Protein AF-A0A8H7NQY7-F1 (afdb_monomer_lite)

Foldseek 3Di:
DDDDPDPDPPPPPPPPPPPDAAPDAVVVDDDPDFAAPPPDDADDDQLVHDGPQKDWPDPDDWDQHNVFGTHADDDDAPDKTWIWGSHKYFWDKDKDWHQAAADAVKKFKWWWADNLGFIWMWIDGNPDQFWIKIATDDSSDPVDDPRIDIDTDHRSNVGIDMDIDTDGITIRTGSIIHD

InterPro domains:
  IPR000757 Beta-glucanase-like, N-terminal domain [PF00722] (65-144)
  IPR013320 Concanavalin A-like lectin/glucanase domain superfamily [SSF49899] (21-153)

pLDDT: mean 81.97, std 18.08, range [27.02, 96.81]

Organism: Bionectria ochroleuca (NCBI:txid29856)

Secondary structure (DSSP, 8-state):
----------------------S--TTTS--PPP-B-TT------TTSS--TTEEESSS---EEETTTEEE----STT---BEEESSBB-SSEEEEEE-PPPSTT-EEEEEEE-TT--EEEEEEETT-SSEEEEEEESTT--S---S-EEEE-S-TTTS-EEEEEE-SSBEEEEEEEE-

Structure (mmCIF, N/CA/C/O backbone):
data_AF-A0A8H7NQY7-F1
#
_entry.id   AF-A0A8H7NQY7-F1
#
loop_
_atom_site.group_PDB
_atom_site.id
_atom_site.type_symbol
_atom_site.label_atom_id
_atom_site.label_alt_id
_atom_site.label_comp_id
_atom_site.label_asym_id
_atom_site.label_entity_id
_atom_site.label_seq_id
_atom_site.pdbx_PDB_ins_code
_atom_site.Cartn_x
_atom_site.Cartn_y
_atom_site.Cartn_z
_atom_site.occupancy
_atom_site.B_iso_or_equiv
_atom_site.auth_seq_id
_atom_site.auth_comp_id
_atom_site.auth_asym_id
_atom_site.auth_atom_id
_atom_site.pdbx_PDB_model_num
ATOM 1 N N . MET A 1 1 ? 52.432 -6.390 -0.176 1.00 39.94 1 MET A N 1
ATOM 2 C CA . MET A 1 1 ? 51.459 -5.287 -0.035 1.00 39.94 1 MET A CA 1
ATOM 3 C C . MET A 1 1 ? 50.323 -5.533 -1.021 1.00 39.94 1 MET A C 1
ATOM 5 O O . MET A 1 1 ? 50.489 -5.241 -2.192 1.00 39.94 1 MET A O 1
ATOM 9 N N . LEU A 1 2 ? 49.219 -6.144 -0.591 1.00 43.97 2 LEU A N 1
ATOM 10 C CA . LEU A 1 2 ? 47.961 -6.145 -1.347 1.00 43.97 2 LEU A CA 1
ATOM 11 C C . LEU A 1 2 ? 46.855 -5.813 -0.344 1.00 43.97 2 LEU A C 1
ATOM 13 O O . LEU A 1 2 ? 46.481 -6.653 0.474 1.00 43.97 2 LEU A O 1
ATOM 17 N N . SER A 1 3 ? 46.425 -4.552 -0.338 1.00 44.56 3 SER A N 1
ATOM 18 C CA . SER A 1 3 ? 45.346 -4.075 0.521 1.00 44.56 3 SER A CA 1
ATOM 19 C C . SER A 1 3 ? 44.028 -4.668 0.037 1.00 44.56 3 SER A C 1
ATOM 21 O O . SER A 1 3 ? 43.594 -4.405 -1.084 1.00 44.56 3 SER A O 1
ATOM 23 N N . LYS A 1 4 ? 43.388 -5.471 0.886 1.00 45.56 4 LYS A N 1
ATOM 24 C CA . LYS A 1 4 ? 42.000 -5.885 0.692 1.00 45.56 4 LYS A CA 1
ATOM 25 C C . LYS A 1 4 ? 41.119 -4.680 1.012 1.00 45.56 4 LYS A C 1
ATOM 27 O O . LYS A 1 4 ? 40.920 -4.366 2.182 1.00 45.56 4 LYS A O 1
ATOM 32 N N . SER A 1 5 ? 40.637 -3.989 -0.014 1.00 49.31 5 SER A N 1
ATOM 33 C CA . SER A 1 5 ? 39.605 -2.966 0.150 1.00 49.31 5 SER A CA 1
ATOM 34 C C . SER A 1 5 ? 38.283 -3.666 0.449 1.00 49.31 5 SER A C 1
ATOM 36 O O . SER A 1 5 ? 37.686 -4.289 -0.427 1.00 49.31 5 SER A O 1
ATOM 38 N N . LEU A 1 6 ? 37.864 -3.611 1.710 1.00 47.78 6 LEU A N 1
ATOM 39 C CA . LEU A 1 6 ? 36.563 -4.080 2.165 1.00 47.78 6 LEU A CA 1
ATOM 40 C C . LEU A 1 6 ? 35.537 -2.985 1.829 1.00 47.78 6 LEU A C 1
ATOM 42 O O . LEU A 1 6 ? 35.468 -1.970 2.517 1.00 47.78 6 LEU A O 1
ATOM 46 N N . PHE A 1 7 ? 34.777 -3.150 0.746 1.00 48.69 7 PHE A N 1
ATOM 47 C CA . PHE A 1 7 ? 33.605 -2.310 0.495 1.00 48.69 7 PHE A CA 1
ATOM 48 C C . PHE A 1 7 ? 32.480 -2.778 1.423 1.00 48.69 7 PHE A C 1
ATOM 50 O O . PHE A 1 7 ? 31.814 -3.773 1.153 1.00 48.69 7 PHE A O 1
ATOM 57 N N . ALA A 1 8 ? 32.294 -2.080 2.542 1.00 45.16 8 ALA A N 1
ATOM 58 C CA . ALA A 1 8 ? 31.085 -2.202 3.342 1.00 45.16 8 ALA A CA 1
ATOM 59 C C . ALA A 1 8 ? 29.949 -1.496 2.586 1.00 45.16 8 ALA A C 1
ATOM 61 O O . ALA A 1 8 ? 29.893 -0.267 2.548 1.00 45.16 8 ALA A O 1
ATOM 62 N N . ALA A 1 9 ? 29.077 -2.268 1.936 1.00 46.84 9 ALA A N 1
ATOM 63 C CA . ALA A 1 9 ? 27.818 -1.752 1.420 1.00 46.84 9 ALA A CA 1
ATOM 64 C C . ALA A 1 9 ? 26.936 -1.399 2.624 1.00 46.84 9 ALA A C 1
ATOM 66 O O . ALA A 1 9 ? 26.415 -2.279 3.307 1.00 46.84 9 ALA A O 1
ATOM 67 N N . LEU A 1 10 ? 26.830 -0.106 2.925 1.00 43.88 10 LEU A N 1
ATOM 68 C CA . LEU A 1 10 ? 25.885 0.400 3.907 1.00 43.88 10 LEU A CA 1
ATOM 69 C C . LEU A 1 10 ? 24.492 0.269 3.279 1.00 43.88 10 LEU A C 1
ATOM 71 O O . LEU A 1 10 ? 24.083 1.121 2.492 1.00 43.88 10 LEU A O 1
ATOM 75 N N . ALA A 1 11 ? 23.795 -0.832 3.561 1.00 48.25 11 ALA A N 1
ATOM 76 C CA . ALA A 1 11 ? 22.370 -0.927 3.290 1.00 48.25 11 ALA A CA 1
ATOM 77 C C . ALA A 1 11 ? 21.689 0.130 4.167 1.00 48.25 11 ALA A C 1
ATOM 79 O O . ALA A 1 11 ? 21.488 -0.071 5.364 1.00 48.25 11 ALA A O 1
ATOM 80 N N . LEU A 1 12 ? 21.426 1.304 3.592 1.00 45.19 12 LEU A N 1
ATOM 81 C CA . LEU A 1 12 ? 20.486 2.255 4.159 1.00 45.19 12 LEU A CA 1
ATOM 82 C C . LEU A 1 12 ? 19.148 1.524 4.210 1.00 45.19 12 LEU A C 1
ATOM 84 O O . LEU A 1 12 ? 18.474 1.383 3.192 1.00 45.19 12 LEU A O 1
ATOM 88 N N . VAL A 1 13 ? 18.795 1.024 5.393 1.00 48.16 13 VAL A N 1
ATOM 89 C CA . VAL A 1 13 ? 17.415 0.683 5.717 1.00 48.16 13 VAL A CA 1
ATOM 90 C C . VAL A 1 13 ? 16.682 2.018 5.700 1.00 48.16 13 VAL A C 1
ATOM 92 O O . VAL A 1 13 ? 16.628 2.733 6.698 1.00 48.16 13 VAL A O 1
ATOM 95 N N . ALA A 1 14 ? 16.234 2.431 4.518 1.00 43.66 14 ALA A N 1
ATOM 96 C CA . ALA A 1 14 ? 15.244 3.475 4.404 1.00 43.66 14 ALA A CA 1
ATOM 97 C C . ALA A 1 14 ? 13.973 2.875 5.000 1.00 43.66 14 ALA A C 1
ATOM 99 O O . ALA A 1 14 ? 13.245 2.157 4.324 1.00 43.66 14 ALA A O 1
ATOM 100 N N . SER A 1 15 ? 13.763 3.094 6.297 1.00 46.31 15 SER A N 1
ATOM 101 C CA . SER A 1 15 ? 12.441 2.949 6.881 1.00 46.31 15 SER A CA 1
ATOM 102 C C . SER A 1 15 ? 11.565 3.961 6.158 1.00 46.31 15 SER A C 1
ATOM 104 O O . SER A 1 15 ? 11.692 5.168 6.380 1.00 46.31 15 SER A O 1
ATOM 106 N N . ALA A 1 16 ? 10.755 3.478 5.221 1.00 47.09 16 ALA A N 1
ATOM 107 C CA . ALA A 1 16 ? 9.708 4.278 4.630 1.00 47.09 16 ALA A CA 1
ATOM 108 C C . ALA A 1 16 ? 8.730 4.596 5.764 1.00 47.09 16 ALA A C 1
ATOM 110 O O . ALA A 1 16 ? 7.931 3.768 6.183 1.00 47.09 16 ALA A O 1
ATOM 111 N N . SER A 1 17 ? 8.835 5.796 6.330 1.00 44.78 17 SER A N 1
ATOM 112 C CA . SER A 1 17 ? 7.826 6.308 7.252 1.00 44.78 17 SER A CA 1
ATOM 113 C C . SER A 1 17 ? 6.616 6.746 6.430 1.00 44.78 17 SER A C 1
ATOM 115 O O . SER A 1 17 ? 6.327 7.937 6.322 1.00 44.78 17 SER A O 1
ATOM 117 N N . ALA A 1 18 ? 5.910 5.795 5.821 1.00 52.03 18 ALA A N 1
ATOM 118 C CA . ALA A 1 18 ? 4.539 6.022 5.405 1.00 52.03 18 ALA A CA 1
ATOM 119 C C . ALA A 1 18 ? 3.709 6.061 6.693 1.00 52.03 18 ALA A C 1
ATOM 121 O O . ALA A 1 18 ? 3.263 5.034 7.191 1.00 52.03 18 ALA A O 1
ATOM 122 N N . GLN A 1 19 ? 3.586 7.241 7.313 1.00 55.28 19 GLN A N 1
ATOM 123 C CA . GLN A 1 19 ? 2.797 7.369 8.534 1.00 55.28 19 GLN A CA 1
ATOM 124 C C . GLN A 1 19 ? 1.331 7.136 8.181 1.00 55.28 19 GLN A C 1
ATOM 126 O O . GLN A 1 19 ? 0.641 8.017 7.661 1.00 55.28 19 GLN A O 1
ATOM 131 N N . THR A 1 20 ? 0.865 5.928 8.458 1.00 69.31 20 THR A N 1
ATOM 132 C CA . THR A 1 20 ? -0.534 5.589 8.326 1.00 69.31 20 THR A CA 1
ATOM 133 C C . THR A 1 20 ? -1.350 6.398 9.334 1.00 69.31 20 THR A C 1
ATOM 135 O O . THR A 1 20 ? -0.925 6.670 10.460 1.00 69.31 20 THR A O 1
ATOM 138 N N . TYR A 1 21 ? -2.516 6.880 8.903 1.00 77.44 21 TYR A N 1
ATOM 139 C CA . TYR A 1 21 ? -3.383 7.724 9.724 1.00 77.44 21 TYR A CA 1
ATOM 140 C C . TYR A 1 21 ? -4.800 7.158 9.764 1.00 77.44 21 TYR A C 1
ATOM 142 O O . TYR A 1 21 ? -5.194 6.344 8.928 1.00 77.44 21 TYR A O 1
ATOM 150 N N . THR A 1 22 ? -5.566 7.591 10.759 1.00 84.81 22 THR A N 1
ATOM 151 C CA . THR A 1 22 ? -6.977 7.246 10.926 1.00 84.81 22 THR A CA 1
ATOM 152 C C . THR A 1 22 ? -7.760 8.500 11.298 1.00 84.81 22 THR A C 1
ATOM 154 O O . THR A 1 22 ? -7.321 9.288 12.137 1.00 84.81 22 THR A O 1
ATOM 157 N N . ASP A 1 23 ? -8.932 8.695 10.694 1.00 86.62 23 ASP A N 1
ATOM 158 C CA . ASP A 1 23 ? -9.837 9.799 11.051 1.00 86.62 23 ASP A CA 1
ATOM 159 C C . ASP A 1 23 ? -10.444 9.596 12.453 1.00 86.62 23 ASP A C 1
ATOM 161 O O . ASP A 1 23 ? -10.790 10.540 13.184 1.00 86.62 23 ASP A O 1
ATOM 165 N N . CYS A 1 24 ? -10.591 8.329 12.848 1.00 91.12 24 CYS A N 1
ATOM 166 C CA . CYS A 1 24 ? -11.217 7.945 14.096 1.00 91.12 24 CYS A CA 1
ATOM 167 C C . CYS A 1 24 ? -10.563 6.698 14.689 1.00 91.12 24 CYS A C 1
ATOM 169 O O . CYS A 1 24 ? -10.810 5.589 14.227 1.00 91.12 24 CYS A O 1
ATOM 171 N N . ASP A 1 25 ? -9.767 6.903 15.739 1.00 93.88 25 ASP A N 1
ATOM 172 C CA . ASP A 1 25 ? -9.174 5.829 16.533 1.00 93.88 25 ASP A CA 1
ATOM 173 C C . ASP A 1 25 ? -10.156 5.359 17.631 1.00 93.88 25 ASP A C 1
ATOM 175 O O . ASP A 1 25 ? -10.388 6.101 18.599 1.00 93.88 25 ASP A O 1
ATOM 179 N N . PRO A 1 26 ? -10.719 4.137 17.522 1.00 94.56 26 PRO A N 1
ATOM 180 C CA . PRO A 1 26 ? -11.684 3.608 18.481 1.00 94.56 26 PRO A CA 1
ATOM 181 C C . PRO A 1 26 ? -11.066 3.275 19.849 1.00 94.56 26 PRO A C 1
ATOM 183 O O . PRO A 1 26 ? -11.797 3.007 20.798 1.00 94.56 26 PRO A O 1
ATOM 186 N N . THR A 1 27 ? -9.736 3.305 19.995 1.00 95.25 27 THR A N 1
ATOM 187 C CA . THR A 1 27 ? -9.069 3.168 21.302 1.00 95.25 27 THR A CA 1
ATOM 188 C C . THR A 1 27 ? -9.040 4.477 22.090 1.00 95.25 27 THR A C 1
ATOM 190 O O . THR A 1 27 ? -8.699 4.473 23.275 1.00 95.25 27 THR A O 1
ATOM 193 N N . LYS A 1 28 ? -9.371 5.604 21.445 1.00 94.69 28 LYS A N 1
ATOM 194 C CA . LYS A 1 28 ? -9.319 6.951 22.040 1.00 94.69 28 LYS A CA 1
ATOM 195 C C . LYS A 1 28 ? -10.684 7.613 22.156 1.00 94.69 28 LYS A C 1
ATOM 197 O O . LYS A 1 28 ? -10.852 8.485 23.005 1.00 94.69 28 LYS A O 1
ATOM 202 N N . LYS A 1 29 ? -11.632 7.257 21.289 1.00 95.44 29 LYS A N 1
ATOM 203 C CA . LYS A 1 29 ? -12.966 7.864 21.226 1.00 95.44 29 LYS A CA 1
ATOM 204 C C . LYS A 1 29 ? -13.972 6.912 20.592 1.00 95.44 29 LYS A C 1
ATOM 206 O O . LYS A 1 29 ? -13.591 5.974 19.901 1.00 95.44 29 LYS A O 1
ATOM 211 N N . ASP A 1 30 ? -15.254 7.204 20.773 1.00 96.81 30 ASP A N 1
ATOM 212 C CA . ASP A 1 30 ? -16.310 6.498 20.054 1.00 96.81 30 ASP A CA 1
ATOM 213 C C . ASP A 1 30 ? -16.249 6.830 18.560 1.00 96.81 30 ASP A C 1
ATOM 215 O O . ASP A 1 30 ? -16.196 7.998 18.159 1.00 96.81 30 ASP A O 1
ATOM 219 N N . CYS A 1 31 ? -16.267 5.785 17.737 1.00 94.94 31 CYS A N 1
ATOM 220 C CA . CYS A 1 31 ? -16.167 5.884 16.288 1.00 94.94 31 CYS A CA 1
ATOM 221 C C . CYS A 1 31 ? -17.397 5.291 15.597 1.00 94.94 31 CYS A C 1
ATOM 223 O O . CYS A 1 31 ? -17.964 4.311 16.088 1.00 94.94 31 CYS A O 1
ATOM 225 N N . PRO A 1 32 ? -17.806 5.834 14.433 1.00 95.12 32 PRO A N 1
ATOM 226 C CA . PRO A 1 32 ? -18.821 5.198 13.607 1.00 95.12 32 PRO A CA 1
ATOM 227 C C . PRO A 1 32 ? -18.416 3.769 13.241 1.00 95.12 32 PRO A C 1
ATOM 229 O O . PRO A 1 32 ? -17.246 3.489 12.975 1.00 95.12 32 PRO A O 1
ATOM 232 N N . ALA A 1 33 ? -19.396 2.868 13.182 1.00 93.00 33 ALA A N 1
ATOM 233 C CA . ALA A 1 33 ? -19.149 1.497 12.760 1.00 93.00 33 ALA A CA 1
ATOM 234 C C . ALA A 1 33 ? -18.599 1.463 11.324 1.00 93.00 33 ALA A C 1
ATOM 236 O O . ALA A 1 33 ? -19.200 2.013 10.396 1.00 93.00 33 ALA A O 1
ATOM 237 N N . ALA A 1 34 ? -17.465 0.786 11.141 1.00 89.62 34 ALA A N 1
ATOM 238 C CA . ALA A 1 34 ? -16.851 0.618 9.835 1.00 89.62 34 ALA A CA 1
ATOM 239 C C . ALA A 1 34 ? -17.739 -0.255 8.924 1.00 89.62 34 ALA A C 1
ATOM 241 O O . ALA A 1 34 ? -18.243 -1.296 9.361 1.00 89.62 34 ALA A O 1
ATOM 242 N N . PRO A 1 35 ? -17.945 0.119 7.649 1.00 91.94 35 PRO A N 1
ATOM 243 C CA . PRO A 1 35 ? -18.795 -0.650 6.753 1.00 91.94 35 PRO A CA 1
ATOM 244 C C . PRO A 1 35 ? -18.134 -1.990 6.407 1.00 91.94 35 PRO A C 1
ATOM 246 O O . PRO A 1 35 ? -17.170 -2.047 5.643 1.00 91.94 35 PRO A O 1
ATOM 249 N N . ALA A 1 36 ? -18.675 -3.078 6.950 1.00 92.38 36 ALA A N 1
ATOM 250 C CA . ALA A 1 36 ? -18.127 -4.417 6.770 1.00 92.38 36 ALA A CA 1
ATOM 251 C C . ALA A 1 36 ? -18.333 -4.965 5.346 1.00 92.38 36 ALA A C 1
ATOM 253 O O . ALA A 1 36 ? -19.371 -4.750 4.712 1.00 92.38 36 ALA A O 1
ATOM 254 N N . LEU A 1 37 ? -17.354 -5.737 4.874 1.00 92.94 37 LEU A N 1
ATOM 255 C CA . LEU A 1 37 ? -17.446 -6.571 3.675 1.00 92.94 37 LEU A CA 1
ATOM 256 C C . LEU A 1 37 ? -18.420 -7.744 3.885 1.00 92.94 37 LEU A C 1
ATOM 258 O O . LEU A 1 37 ? -19.159 -8.125 2.975 1.00 92.94 37 LEU A O 1
ATOM 262 N N . GLY A 1 38 ? -18.447 -8.291 5.104 1.00 90.38 38 GLY A N 1
ATOM 263 C CA . GLY A 1 38 ? -19.269 -9.444 5.465 1.00 90.38 38 GLY A CA 1
ATOM 264 C C . GLY A 1 38 ? -18.775 -10.733 4.805 1.00 90.38 38 GLY A C 1
ATOM 265 O O . GLY A 1 38 ? -17.579 -10.990 4.741 1.00 90.38 38 GLY A O 1
ATOM 266 N N . ASN A 1 39 ? -19.705 -11.547 4.304 1.00 90.06 39 ASN A N 1
ATOM 267 C CA . ASN A 1 39 ? -19.422 -12.812 3.614 1.00 90.06 39 ASN A CA 1
ATOM 268 C C . ASN A 1 39 ? -19.198 -12.653 2.097 1.00 90.06 39 ASN A C 1
ATOM 270 O O . ASN A 1 39 ? -19.170 -13.646 1.364 1.00 90.06 39 ASN A O 1
ATOM 274 N N . LYS A 1 40 ? -19.097 -11.414 1.610 1.00 90.75 40 LYS A N 1
ATOM 275 C CA . LYS A 1 40 ? -18.908 -11.120 0.190 1.00 90.75 40 LYS A CA 1
ATOM 276 C C . LYS A 1 40 ? -17.450 -11.317 -0.211 1.00 90.75 40 LYS A C 1
ATOM 278 O O . LYS A 1 40 ? -16.538 -11.143 0.590 1.00 90.75 40 LYS A O 1
ATOM 283 N N . LYS A 1 41 ? -17.244 -11.644 -1.485 1.00 92.12 41 LYS A N 1
ATOM 284 C CA . LYS A 1 41 ? -15.927 -11.679 -2.124 1.00 92.12 41 LYS A CA 1
ATOM 285 C C . LYS A 1 41 ? -15.835 -10.521 -3.108 1.00 92.12 41 LYS A C 1
ATOM 287 O O . LYS A 1 41 ? -16.774 -10.314 -3.872 1.00 92.12 41 LYS A O 1
ATOM 292 N N . ILE A 1 42 ? -14.714 -9.808 -3.089 1.00 92.31 42 ILE A N 1
ATOM 293 C CA . ILE A 1 42 ? -14.373 -8.790 -4.086 1.00 92.31 42 ILE A CA 1
ATOM 294 C C . ILE A 1 42 ? -13.323 -9.397 -5.012 1.00 92.31 42 ILE A C 1
ATOM 296 O O . ILE A 1 42 ? -12.374 -10.026 -4.548 1.00 92.31 42 ILE A O 1
ATOM 300 N N . SER A 1 43 ? -13.503 -9.223 -6.317 1.00 94.38 43 SER A N 1
ATOM 301 C CA . SER A 1 43 ? -12.514 -9.589 -7.326 1.00 94.38 43 SER A CA 1
ATOM 302 C C . SER A 1 43 ? -12.439 -8.456 -8.338 1.00 94.38 43 SER A C 1
ATOM 304 O O . SER A 1 43 ? -13.384 -8.223 -9.087 1.00 94.38 43 SER A O 1
ATOM 306 N N . CYS A 1 44 ? -11.330 -7.724 -8.297 1.00 94.06 44 CYS A N 1
ATOM 307 C CA . CYS A 1 44 ? -11.060 -6.603 -9.183 1.00 94.06 44 CYS A CA 1
ATOM 308 C C . CYS A 1 44 ? -10.046 -7.039 -10.240 1.00 94.06 44 CYS A C 1
ATOM 310 O O . CYS A 1 44 ? -8.958 -7.497 -9.895 1.00 94.06 44 CYS A O 1
ATOM 312 N N . ASP A 1 45 ? -10.385 -6.857 -11.513 1.00 95.31 45 ASP A N 1
ATOM 313 C CA . ASP A 1 45 ? -9.468 -7.059 -12.632 1.00 95.31 45 ASP A CA 1
ATOM 314 C C . ASP A 1 45 ? -9.250 -5.721 -13.338 1.00 95.31 45 ASP A C 1
ATOM 316 O O . ASP A 1 45 ? -10.009 -5.339 -14.230 1.00 95.31 45 ASP A O 1
ATOM 320 N N . TYR A 1 46 ? -8.205 -5.003 -12.924 1.00 95.31 46 TYR A N 1
ATOM 321 C CA . TYR A 1 46 ? -7.909 -3.675 -13.459 1.00 95.31 46 TYR A CA 1
ATOM 322 C C . TYR A 1 46 ? -7.484 -3.683 -14.932 1.00 95.31 46 TYR A C 1
ATOM 324 O O . TYR A 1 46 ? -7.440 -2.626 -15.556 1.00 95.31 46 TYR A O 1
ATOM 332 N N . THR A 1 47 ? -7.203 -4.848 -15.528 1.00 95.12 47 THR A N 1
ATOM 333 C CA . THR A 1 47 ? -6.993 -4.941 -16.984 1.00 95.12 47 THR A CA 1
ATOM 334 C C . THR A 1 47 ? -8.294 -4.744 -17.767 1.00 95.12 47 THR A C 1
ATOM 336 O O . THR A 1 47 ? -8.264 -4.430 -18.956 1.00 95.12 47 THR A O 1
ATOM 339 N N . LYS A 1 48 ? -9.447 -4.891 -17.096 1.00 96.31 48 LYS A N 1
ATOM 340 C CA . LYS A 1 48 ? -10.791 -4.781 -17.678 1.00 96.31 48 LYS A CA 1
ATOM 341 C C . LYS A 1 48 ? -11.526 -3.491 -17.324 1.00 96.31 48 LYS A C 1
ATOM 343 O O . LYS A 1 48 ? -12.605 -3.263 -17.865 1.00 96.31 48 LYS A O 1
ATOM 348 N N . GLY A 1 49 ? -10.980 -2.661 -16.440 1.00 94.12 49 GLY A N 1
ATOM 349 C CA . GLY A 1 49 ? -11.626 -1.425 -16.005 1.00 94.12 49 GLY A CA 1
ATOM 350 C C . GLY A 1 49 ? -11.420 -1.129 -14.526 1.00 94.12 49 GLY A C 1
ATOM 351 O O . GLY A 1 49 ? -10.763 -1.877 -13.806 1.00 94.12 49 GLY A O 1
ATOM 352 N N . ASP A 1 50 ? -12.011 -0.030 -14.074 1.00 94.19 50 ASP A N 1
ATOM 353 C CA . ASP A 1 50 ? -12.003 0.345 -12.663 1.00 94.19 50 ASP A CA 1
ATOM 354 C C . ASP A 1 50 ? -12.835 -0.608 -11.799 1.00 94.19 50 ASP A C 1
ATOM 356 O O . ASP A 1 50 ? -13.797 -1.231 -12.255 1.00 94.19 50 ASP A O 1
ATOM 360 N N . CYS A 1 51 ? -12.480 -0.688 -10.515 1.00 92.81 51 CYS A N 1
ATOM 361 C CA . CYS A 1 51 ? -13.190 -1.496 -9.533 1.00 92.81 51 CYS A CA 1
ATOM 362 C C . CYS A 1 51 ? -13.967 -0.611 -8.560 1.00 92.81 51 CYS A C 1
ATOM 364 O O . CYS A 1 51 ? -13.372 0.147 -7.801 1.00 92.81 51 CYS A O 1
ATOM 366 N N . SER A 1 52 ? -15.294 -0.746 -8.524 1.00 93.88 52 SER A N 1
ATOM 367 C CA . SER A 1 52 ? -16.162 0.083 -7.673 1.00 93.88 52 SER A CA 1
ATOM 368 C C . SER A 1 52 ? -15.962 -0.123 -6.170 1.00 93.88 52 SER A C 1
ATOM 370 O O . SER A 1 52 ? -16.395 0.708 -5.377 1.00 93.88 52 SER A O 1
ATOM 372 N N . ASP A 1 53 ? -15.341 -1.232 -5.767 1.00 93.44 53 ASP A N 1
ATOM 373 C CA . ASP A 1 53 ? -15.023 -1.514 -4.365 1.00 93.44 53 ASP A CA 1
ATOM 374 C C . ASP A 1 53 ? -13.754 -0.799 -3.879 1.00 93.44 53 ASP A C 1
ATOM 376 O O . ASP A 1 53 ? -13.401 -0.925 -2.707 1.00 93.44 53 ASP A O 1
ATOM 380 N N . PHE A 1 54 ? -13.069 -0.058 -4.754 1.00 93.25 54 PHE A N 1
ATOM 381 C CA . PHE A 1 54 ? -11.883 0.727 -4.439 1.00 93.25 54 PHE A CA 1
ATOM 382 C C . PHE A 1 54 ? -12.061 2.174 -4.882 1.00 93.25 54 PHE A C 1
ATOM 384 O O . PHE A 1 54 ? -12.583 2.472 -5.951 1.00 93.25 54 PHE A O 1
ATOM 391 N N . THR A 1 55 ? -11.592 3.089 -4.044 1.00 91.00 55 THR A N 1
ATOM 392 C CA . THR A 1 55 ? -11.685 4.528 -4.288 1.00 91.00 55 THR A CA 1
ATOM 393 C C . THR A 1 55 ? -10.345 5.187 -4.029 1.00 91.00 55 THR A C 1
ATOM 395 O O . THR A 1 55 ? -9.622 4.791 -3.113 1.00 91.00 55 THR A O 1
ATOM 398 N N . LYS A 1 56 ? -10.041 6.231 -4.796 1.00 89.88 56 LYS A N 1
ATOM 399 C CA . LYS A 1 56 ? -8.893 7.106 -4.552 1.00 89.88 56 LYS A CA 1
ATOM 400 C C . LYS A 1 56 ? -9.009 7.755 -3.165 1.00 89.88 56 LYS A C 1
ATOM 402 O O . LYS A 1 56 ? -10.099 8.183 -2.788 1.00 89.88 56 LYS A O 1
ATOM 407 N N . THR A 1 57 ? -7.920 7.793 -2.398 1.00 82.06 57 THR A N 1
ATOM 408 C CA . THR A 1 57 ? -7.897 8.432 -1.064 1.00 82.06 57 THR A C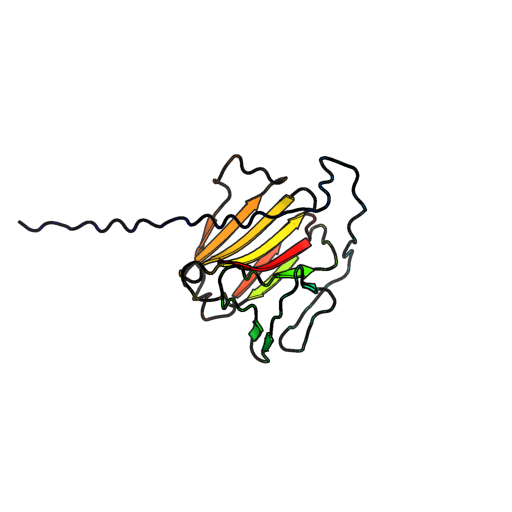A 1
ATOM 409 C C . THR A 1 57 ? -7.587 9.926 -1.122 1.00 82.06 57 THR A C 1
ATOM 411 O O . THR A 1 57 ? -7.966 10.661 -0.216 1.00 82.06 57 THR A O 1
ATOM 414 N N . TYR A 1 58 ? -6.956 10.376 -2.206 1.00 80.44 58 TYR A N 1
ATOM 415 C CA . TYR A 1 58 ? -6.629 11.771 -2.484 1.00 80.44 58 TYR A CA 1
ATOM 416 C C . TYR A 1 58 ? -6.964 12.117 -3.933 1.00 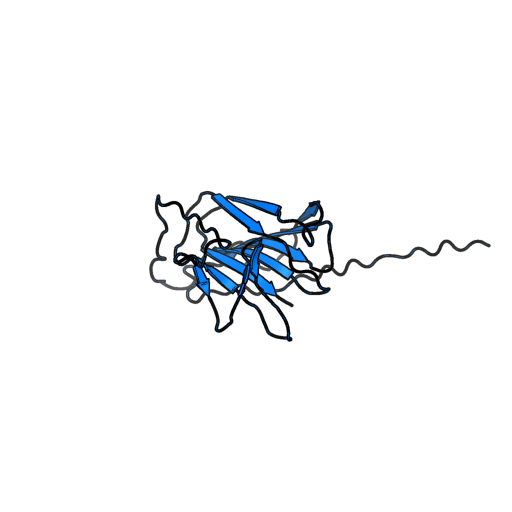80.44 58 TYR A C 1
ATOM 418 O O . TYR A 1 58 ? -7.284 11.235 -4.736 1.00 80.44 58 TYR A O 1
ATOM 426 N N . ASP A 1 59 ? -6.871 13.401 -4.270 1.00 83.31 59 ASP A N 1
ATOM 427 C CA . ASP A 1 59 ? -6.998 13.852 -5.650 1.00 83.31 59 ASP A CA 1
ATOM 428 C C . ASP A 1 59 ? -5.714 13.533 -6.428 1.00 83.31 59 ASP A C 1
ATOM 430 O O . ASP A 1 59 ? -4.715 14.249 -6.372 1.00 83.31 59 ASP A O 1
ATOM 434 N N . PHE A 1 60 ? -5.721 12.382 -7.090 1.00 86.25 60 PHE A N 1
ATOM 435 C CA . PHE A 1 60 ? -4.712 11.964 -8.056 1.00 86.25 60 PHE A CA 1
ATOM 436 C C . PHE A 1 60 ? -5.401 11.199 -9.181 1.00 86.25 60 PHE A C 1
ATOM 438 O O . PHE A 1 60 ? -6.550 10.774 -9.047 1.00 86.25 60 PHE A O 1
ATOM 445 N N . ASP A 1 61 ? -4.679 10.949 -10.266 1.00 84.75 61 ASP A N 1
ATOM 446 C CA . ASP A 1 61 ? -5.120 10.031 -11.307 1.00 84.75 61 ASP A CA 1
ATOM 447 C C . ASP A 1 61 ? -4.140 8.873 -11.460 1.00 84.75 61 ASP A C 1
ATOM 449 O O . ASP A 1 61 ? -2.928 9.015 -11.295 1.00 84.75 61 ASP A O 1
ATOM 453 N N . TYR A 1 62 ? -4.687 7.705 -11.782 1.00 90.12 62 TYR A N 1
ATOM 454 C CA . TYR A 1 62 ? -3.933 6.563 -12.276 1.00 90.12 62 TYR A CA 1
ATOM 455 C C . TYR A 1 62 ? -4.439 6.223 -13.676 1.00 90.12 62 TYR A C 1
ATOM 457 O O . TYR A 1 62 ? -5.557 6.568 -14.057 1.00 90.12 62 TYR A O 1
ATOM 465 N N . SER A 1 63 ? -3.604 5.549 -14.460 1.00 93.44 63 SER A N 1
ATOM 466 C CA . SER A 1 63 ? -3.998 5.074 -15.791 1.00 93.44 63 SER A CA 1
ATOM 467 C C . SER A 1 63 ? -4.277 3.580 -15.758 1.00 93.44 63 SER A C 1
ATOM 469 O O . SER A 1 63 ? -3.674 2.853 -14.972 1.00 93.44 63 SER A O 1
ATOM 471 N N . LEU A 1 64 ? -5.169 3.112 -16.625 1.00 94.44 64 LEU A N 1
ATOM 472 C CA . LEU A 1 64 ? -5.383 1.687 -16.846 1.00 94.44 64 LEU A CA 1
ATOM 473 C C . LEU A 1 64 ? -4.549 1.218 -18.037 1.00 94.44 64 LEU A C 1
ATOM 475 O O . LEU A 1 64 ? -4.437 1.907 -19.052 1.00 94.44 64 LEU A O 1
ATOM 479 N N . SER A 1 65 ? -3.968 0.032 -17.918 1.00 93.19 65 SER A N 1
ATOM 480 C CA . SER A 1 65 ? -3.281 -0.664 -19.000 1.00 93.19 65 SER A CA 1
ATOM 481 C C . SER A 1 65 ? -3.913 -2.037 -19.195 1.00 93.19 65 SER A C 1
ATOM 483 O O . SER A 1 65 ? -4.198 -2.751 -18.235 1.00 93.19 65 SER A O 1
ATOM 485 N N . ALA A 1 66 ? -4.129 -2.406 -20.457 1.00 91.62 66 ALA A N 1
ATOM 486 C CA . ALA A 1 66 ? -4.777 -3.667 -20.815 1.00 91.62 66 ALA A CA 1
ATOM 487 C C . ALA A 1 66 ? -3.962 -4.905 -20.394 1.00 91.62 66 ALA A C 1
ATOM 489 O O . ALA A 1 66 ? -4.514 -5.990 -20.268 1.00 91.62 66 ALA A O 1
ATOM 490 N N . ASP A 1 67 ? -2.654 -4.751 -20.184 1.00 90.88 67 ASP A N 1
ATOM 491 C CA . ASP A 1 67 ? -1.722 -5.816 -19.813 1.00 90.88 67 ASP A CA 1
ATOM 492 C C . ASP A 1 67 ? -1.305 -5.793 -18.332 1.00 90.88 67 ASP A C 1
ATOM 494 O O . ASP A 1 67 ? -0.952 -6.836 -17.790 1.00 90.88 67 ASP A O 1
ATOM 498 N N . LYS A 1 68 ? -1.346 -4.631 -17.665 1.00 89.31 68 LYS A N 1
ATOM 499 C CA . LYS A 1 68 ? -0.835 -4.448 -16.290 1.00 89.31 68 LYS A CA 1
ATOM 500 C C . LYS A 1 68 ? -1.867 -3.934 -15.292 1.00 89.31 68 LYS A C 1
ATOM 502 O O . LYS A 1 68 ? -1.576 -3.865 -14.103 1.00 89.31 68 LYS A O 1
ATOM 507 N N . GLY A 1 69 ? -3.056 -3.565 -15.751 1.00 94.94 69 GLY A N 1
ATOM 508 C CA . GLY A 1 69 ? -4.104 -3.010 -14.908 1.00 94.94 69 GLY A CA 1
ATOM 509 C C . GLY A 1 69 ? -3.809 -1.580 -14.459 1.00 94.94 69 GLY A C 1
ATOM 510 O O . GLY A 1 69 ? -3.373 -0.752 -15.260 1.00 94.94 69 GLY A O 1
ATOM 511 N N . ALA A 1 70 ? -4.091 -1.268 -13.194 1.00 95.38 70 ALA A N 1
ATOM 512 C CA . ALA A 1 70 ? -3.957 0.079 -12.654 1.00 95.38 70 ALA A CA 1
ATOM 513 C C . ALA A 1 70 ? -2.481 0.465 -12.480 1.00 95.38 70 ALA A C 1
ATOM 515 O O . ALA A 1 70 ? -1.704 -0.235 -11.833 1.00 95.38 70 ALA A O 1
ATOM 516 N N . LYS A 1 71 ? -2.100 1.608 -13.055 1.00 94.81 71 LYS A N 1
ATOM 517 C CA . LYS A 1 71 ? -0.739 2.147 -13.044 1.00 94.81 71 LYS A CA 1
ATOM 518 C C . LYS A 1 71 ? -0.662 3.402 -12.188 1.00 94.81 71 LYS A C 1
ATOM 520 O O . LYS A 1 71 ? -1.082 4.482 -12.612 1.00 94.81 71 LYS A O 1
ATOM 525 N N . PHE A 1 72 ? -0.043 3.239 -11.030 1.00 93.75 72 PHE A N 1
ATOM 526 C CA . PHE A 1 72 ? 0.287 4.285 -10.072 1.00 93.75 72 PHE A CA 1
ATOM 527 C C . PHE A 1 72 ? 1.605 4.923 -10.508 1.00 93.75 72 PHE A C 1
ATOM 529 O O . PHE A 1 72 ? 2.632 4.249 -10.578 1.00 93.75 72 PHE A O 1
ATOM 536 N N . ARG A 1 73 ? 1.566 6.194 -10.913 1.00 89.94 73 ARG A N 1
ATOM 537 C CA . ARG A 1 73 ? 2.732 6.907 -11.443 1.00 89.94 73 ARG A CA 1
ATOM 538 C C . ARG A 1 73 ? 3.134 8.023 -10.491 1.00 89.94 73 ARG A C 1
ATOM 540 O O . ARG A 1 73 ? 2.283 8.778 -10.033 1.00 89.94 73 ARG A O 1
ATOM 547 N N . ILE A 1 74 ? 4.437 8.123 -10.258 1.00 89.44 74 ILE A N 1
ATOM 548 C CA . ILE A 1 74 ? 5.075 9.249 -9.588 1.00 89.44 74 ILE A CA 1
ATOM 549 C C . ILE A 1 74 ? 5.972 9.937 -10.614 1.00 89.44 74 ILE A C 1
ATOM 551 O O . ILE A 1 74 ? 6.902 9.334 -11.145 1.00 89.44 74 ILE A O 1
ATOM 555 N N . ASP A 1 75 ? 5.667 11.193 -10.898 1.00 87.81 75 ASP A N 1
ATOM 556 C CA . ASP A 1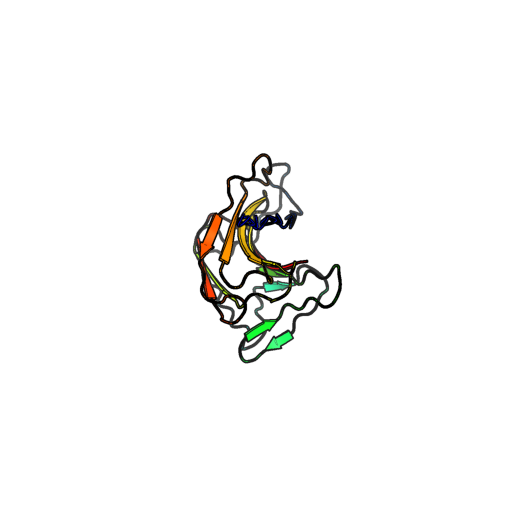 75 ? 6.405 12.089 -11.785 1.00 87.81 75 ASP A CA 1
ATOM 557 C C . ASP A 1 75 ? 7.176 13.155 -11.013 1.00 87.81 75 ASP A C 1
ATOM 559 O O . ASP A 1 75 ? 8.271 13.552 -11.411 1.00 87.81 75 ASP A O 1
ATOM 563 N N . THR A 1 76 ? 6.600 13.636 -9.914 1.00 86.38 76 THR A N 1
ATOM 564 C CA . THR A 1 76 ? 7.153 14.735 -9.123 1.00 86.38 76 THR A CA 1
ATOM 565 C C . THR A 1 76 ? 7.083 14.434 -7.635 1.00 86.38 76 THR A C 1
ATOM 567 O O . THR A 1 76 ? 6.234 13.670 -7.173 1.00 86.38 76 THR A O 1
ATOM 570 N N . LEU A 1 77 ? 7.953 15.096 -6.871 1.00 83.94 77 LEU A N 1
ATOM 571 C CA . LEU A 1 77 ? 7.952 15.030 -5.413 1.00 83.94 77 LEU A CA 1
ATOM 572 C C . LEU A 1 77 ? 6.560 15.356 -4.843 1.00 83.94 77 LEU A C 1
ATOM 574 O O . LEU A 1 77 ? 5.896 16.283 -5.307 1.00 83.94 77 LEU A O 1
ATOM 578 N N . GLY A 1 78 ? 6.145 14.602 -3.825 1.00 82.50 78 GLY A N 1
ATOM 579 C CA . GLY A 1 78 ? 4.869 14.792 -3.130 1.00 82.50 78 GLY A CA 1
ATOM 580 C C . GLY A 1 78 ? 3.683 14.032 -3.729 1.00 82.50 78 GLY A C 1
ATOM 581 O O . GLY A 1 78 ? 2.595 14.085 -3.164 1.00 82.50 78 GLY A O 1
ATOM 582 N N . GLN A 1 79 ? 3.867 13.307 -4.837 1.00 86.81 79 GLN A N 1
ATOM 583 C CA . GLN A 1 79 ? 2.837 12.403 -5.351 1.00 86.81 79 GLN A CA 1
ATOM 584 C C . GLN A 1 79 ? 2.861 11.064 -4.604 1.00 86.81 79 GLN A C 1
ATOM 586 O O . GLN A 1 79 ? 3.900 10.416 -4.518 1.00 86.81 79 GLN A O 1
ATOM 591 N N . ALA A 1 80 ? 1.695 10.654 -4.104 1.00 88.12 80 ALA A N 1
ATOM 592 C CA . ALA A 1 80 ? 1.476 9.387 -3.403 1.00 88.12 80 ALA A CA 1
ATOM 593 C C . ALA A 1 80 ? 0.154 8.739 -3.869 1.00 88.12 80 ALA A C 1
ATOM 595 O O . ALA A 1 80 ? -0.822 8.676 -3.109 1.00 88.12 80 ALA A O 1
ATOM 596 N N . PRO A 1 81 ? 0.054 8.338 -5.151 1.00 91.69 81 PRO A N 1
ATOM 597 C CA . PRO A 1 81 ? -1.179 7.796 -5.714 1.00 91.69 81 PRO A CA 1
ATOM 598 C C . PRO A 1 81 ? -1.616 6.546 -4.939 1.00 91.69 81 PRO A C 1
ATOM 600 O O . PRO A 1 81 ? -0.877 5.571 -4.867 1.00 91.69 81 PRO A O 1
ATOM 603 N N . THR A 1 82 ? -2.815 6.583 -4.351 1.00 90.88 82 THR A N 1
ATOM 604 C CA . THR A 1 82 ? -3.290 5.574 -3.390 1.00 90.88 82 THR A CA 1
ATOM 605 C C . THR A 1 82 ? -4.776 5.261 -3.577 1.00 90.88 82 THR A C 1
ATOM 607 O O . THR A 1 82 ? -5.638 6.129 -3.439 1.00 90.88 82 THR A O 1
ATOM 610 N N . ILE A 1 83 ? -5.110 4.001 -3.851 1.00 93.44 83 ILE A N 1
ATOM 611 C CA . ILE A 1 83 ? -6.496 3.513 -3.767 1.00 93.44 83 ILE A CA 1
ATOM 612 C C . ILE A 1 83 ? -6.714 2.739 -2.472 1.00 93.44 83 ILE A C 1
ATOM 614 O O . ILE A 1 83 ? -5.822 2.042 -1.994 1.00 93.44 83 ILE A O 1
ATOM 618 N N . ALA A 1 84 ? -7.931 2.807 -1.943 1.00 92.19 84 ALA A N 1
ATOM 619 C CA . ALA A 1 84 ? -8.318 2.061 -0.760 1.00 92.19 84 ALA A CA 1
ATOM 620 C C . ALA A 1 84 ? -9.725 1.475 -0.901 1.00 92.19 84 ALA A C 1
ATOM 622 O O . ALA A 1 84 ? -10.629 2.085 -1.475 1.00 92.19 84 ALA A O 1
ATOM 623 N N . SER A 1 85 ? -9.905 0.280 -0.345 1.00 92.81 85 SER A N 1
ATOM 624 C CA . SER A 1 85 ? -11.174 -0.459 -0.387 1.00 92.81 85 SER A CA 1
ATOM 625 C C . SER A 1 85 ? -12.314 0.322 0.281 1.00 92.81 85 SER A C 1
ATOM 627 O O . SER A 1 85 ? -12.103 1.012 1.268 1.00 92.81 85 SER A O 1
ATOM 629 N N . SER A 1 86 ? -13.550 0.248 -0.202 1.00 88.69 86 SER A N 1
ATOM 630 C CA . SER A 1 86 ? -14.685 0.949 0.428 1.00 88.69 86 SER A CA 1
ATOM 631 C C . SER A 1 86 ? -15.267 0.197 1.631 1.00 88.69 86 SER A C 1
ATOM 633 O O . SER A 1 86 ? -16.078 0.748 2.378 1.00 88.69 86 SER A O 1
ATOM 635 N N . LYS A 1 87 ? -14.888 -1.073 1.808 1.00 91.06 87 LYS A N 1
ATOM 636 C CA . LYS A 1 87 ? -15.372 -1.968 2.862 1.00 91.06 87 LYS A CA 1
ATOM 637 C C . LYS A 1 87 ? -14.214 -2.557 3.654 1.00 91.06 87 LYS A C 1
ATOM 639 O O . LYS A 1 87 ? -13.116 -2.728 3.141 1.00 91.06 87 LYS A O 1
ATOM 644 N N . TRP A 1 88 ? -14.506 -2.901 4.897 1.00 92.81 88 TRP A N 1
ATOM 645 C CA . TRP A 1 88 ? -13.558 -3.468 5.846 1.00 92.81 88 TRP A CA 1
ATOM 646 C C . TRP A 1 88 ? -13.724 -4.981 5.901 1.00 92.81 88 TRP A C 1
ATOM 648 O O . TRP A 1 88 ? -14.845 -5.476 6.045 1.00 92.81 88 TRP A O 1
ATOM 658 N N . ILE A 1 89 ? -12.630 -5.724 5.789 1.00 91.00 89 ILE A N 1
ATOM 659 C CA . ILE A 1 89 ? -12.634 -7.173 6.001 1.00 91.00 89 ILE A CA 1
ATOM 660 C C . ILE A 1 89 ? -12.375 -7.454 7.484 1.00 91.00 89 ILE A C 1
ATOM 662 O O . ILE A 1 89 ? -11.654 -6.687 8.105 1.00 91.00 89 ILE A O 1
ATOM 666 N N . PHE A 1 90 ? -12.960 -8.511 8.061 1.00 91.50 90 PHE A N 1
ATOM 667 C CA . PHE A 1 90 ? -12.645 -9.005 9.410 1.00 91.50 90 PHE A CA 1
ATOM 668 C C . PHE A 1 90 ? -12.198 -10.453 9.340 1.00 91.50 90 PHE A C 1
ATOM 670 O O . PHE A 1 90 ? -13.042 -11.341 9.257 1.00 91.50 90 PHE A O 1
ATOM 677 N N . PHE A 1 91 ? -10.881 -10.674 9.371 1.00 89.06 91 PHE A N 1
ATOM 678 C CA . PHE A 1 91 ? -10.292 -11.961 9.008 1.00 89.06 91 PHE A CA 1
ATOM 679 C C . PHE A 1 91 ? -10.553 -12.361 7.556 1.00 89.06 91 PHE A C 1
ATOM 681 O O . PHE A 1 91 ? -11.494 -11.918 6.904 1.00 89.06 91 PHE A O 1
ATOM 688 N N . GLY A 1 92 ? -9.691 -13.224 7.032 1.00 89.19 92 GLY A N 1
ATOM 689 C CA . GLY A 1 92 ? -9.813 -13.745 5.680 1.00 89.19 92 GLY A CA 1
ATOM 690 C C . GLY A 1 92 ? -8.507 -13.619 4.924 1.00 89.19 92 GLY A C 1
ATOM 691 O O . GLY A 1 92 ? -7.431 -13.751 5.507 1.00 89.19 92 GLY A O 1
ATOM 692 N N . ARG A 1 93 ? -8.628 -13.411 3.617 1.00 88.88 93 ARG A N 1
ATOM 693 C CA . ARG A 1 93 ? -7.512 -13.436 2.682 1.00 88.88 93 ARG A CA 1
ATOM 694 C C . ARG A 1 93 ? -7.624 -12.274 1.710 1.00 88.88 93 ARG A C 1
ATOM 696 O O . ARG A 1 93 ? -8.708 -12.024 1.183 1.00 88.88 93 ARG A O 1
ATOM 703 N N . ILE A 1 94 ? -6.499 -11.616 1.474 1.00 90.00 94 ILE A N 1
ATOM 704 C CA . ILE A 1 94 ? -6.332 -10.642 0.403 1.00 90.00 94 ILE A CA 1
ATOM 705 C C . ILE A 1 94 ? -5.175 -11.125 -0.461 1.00 90.00 94 ILE A C 1
ATOM 707 O O . ILE A 1 94 ? -4.082 -11.385 0.046 1.00 90.00 94 ILE A O 1
ATOM 711 N N . ASP A 1 95 ? -5.448 -11.240 -1.755 1.00 91.81 95 ASP A N 1
ATOM 712 C CA . ASP A 1 95 ? -4.449 -11.505 -2.778 1.00 91.81 95 ASP A CA 1
ATOM 713 C C . ASP A 1 95 ? -4.331 -10.266 -3.664 1.00 91.81 95 ASP A C 1
ATOM 715 O O . ASP A 1 95 ? -5.337 -9.787 -4.195 1.00 91.81 95 ASP A O 1
ATOM 719 N N . VAL A 1 96 ? -3.114 -9.748 -3.832 1.00 92.38 96 VAL A N 1
ATOM 720 C CA . VAL A 1 96 ? -2.831 -8.651 -4.767 1.00 92.38 96 VAL A CA 1
ATOM 721 C C . VAL A 1 96 ? -1.833 -9.140 -5.801 1.00 92.38 96 VAL A C 1
ATOM 723 O O . VAL A 1 96 ? -0.822 -9.741 -5.457 1.00 92.38 96 VAL A O 1
ATOM 726 N N . VAL A 1 97 ? -2.117 -8.888 -7.077 1.00 93.00 97 VAL A N 1
ATOM 727 C CA . VAL A 1 97 ? -1.151 -9.086 -8.160 1.00 93.00 97 VAL A CA 1
ATOM 728 C C . VAL A 1 97 ? -0.596 -7.721 -8.526 1.00 93.00 97 VAL A C 1
ATOM 730 O O . VAL A 1 97 ? -1.334 -6.871 -9.022 1.00 93.00 97 VAL A O 1
ATOM 733 N N . CYS A 1 98 ? 0.689 -7.498 -8.267 1.00 92.06 98 CYS A N 1
ATOM 734 C CA . CYS A 1 98 ? 1.339 -6.220 -8.534 1.00 92.06 98 CYS A CA 1
ATOM 735 C C . 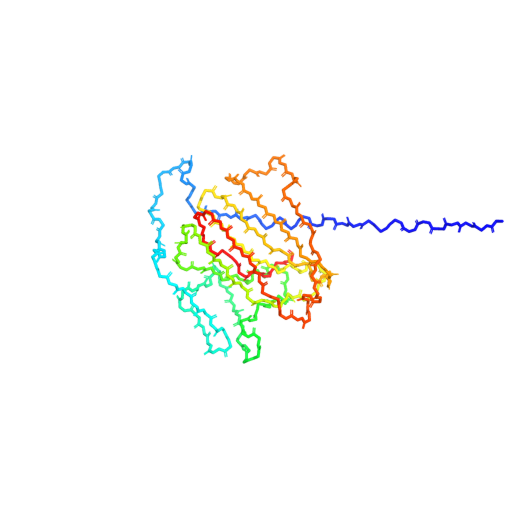CYS A 1 98 ? 2.709 -6.411 -9.187 1.00 92.06 98 CYS A C 1
ATOM 737 O O . CYS A 1 98 ? 3.405 -7.388 -8.935 1.00 92.06 98 CYS A O 1
ATOM 739 N N . GLN A 1 99 ? 3.090 -5.455 -10.032 1.00 94.12 99 GLN A N 1
ATOM 740 C CA . GLN A 1 99 ? 4.470 -5.242 -10.459 1.00 94.12 99 GLN A CA 1
ATOM 741 C C . GLN A 1 99 ? 4.938 -3.955 -9.781 1.00 94.12 99 GLN A C 1
ATOM 743 O O . GLN A 1 99 ? 4.295 -2.916 -9.950 1.00 94.12 99 GLN A O 1
ATOM 748 N N . ALA A 1 100 ? 6.025 -4.021 -9.019 1.00 94.44 100 ALA A N 1
ATOM 749 C CA . ALA A 1 100 ? 6.525 -2.873 -8.279 1.00 94.44 100 ALA A CA 1
ATOM 750 C C . ALA A 1 100 ? 7.142 -1.820 -9.213 1.00 94.44 100 ALA A C 1
ATOM 752 O O . ALA A 1 100 ? 7.719 -2.132 -10.260 1.00 94.44 100 ALA A O 1
ATOM 753 N N . ALA A 1 101 ? 6.984 -0.550 -8.846 1.00 94.25 101 ALA A N 1
ATOM 754 C CA . ALA A 1 101 ? 7.521 0.571 -9.598 1.00 94.25 101 ALA A CA 1
ATOM 755 C C . ALA A 1 101 ? 9.050 0.657 -9.420 1.00 94.25 101 ALA A C 1
ATOM 757 O O . ALA A 1 101 ? 9.532 0.643 -8.288 1.00 94.25 101 ALA A O 1
ATOM 758 N N . PRO A 1 102 ? 9.834 0.768 -10.508 1.00 93.75 102 PRO A N 1
ATOM 759 C CA . PRO A 1 102 ? 11.270 0.986 -10.407 1.00 93.75 102 PRO A CA 1
ATOM 760 C C . PRO A 1 102 ? 11.590 2.442 -10.040 1.00 93.75 102 PRO A C 1
ATOM 762 O O . PRO A 1 102 ? 10.841 3.359 -10.373 1.00 93.75 102 PRO A O 1
ATOM 765 N N . GLY A 1 103 ? 12.761 2.658 -9.444 1.00 91.50 103 GLY A N 1
ATOM 766 C CA . GLY A 1 103 ? 13.272 3.977 -9.072 1.00 91.50 103 GLY A CA 1
ATOM 767 C C . GLY A 1 103 ? 13.836 3.980 -7.656 1.00 91.50 103 GLY A C 1
ATOM 768 O O . GLY A 1 103 ? 13.208 3.488 -6.724 1.00 91.50 103 GLY A O 1
ATOM 769 N N . VAL A 1 104 ? 15.036 4.532 -7.473 1.00 90.62 104 VAL A N 1
ATOM 770 C CA . VAL A 1 104 ? 15.629 4.647 -6.133 1.00 90.62 104 VAL A CA 1
ATOM 771 C C . VAL A 1 104 ? 14.760 5.573 -5.282 1.00 90.62 104 VAL A C 1
ATOM 773 O O . VAL A 1 104 ? 14.463 6.688 -5.703 1.00 90.62 104 VAL A O 1
ATOM 776 N N . GLY A 1 105 ? 14.361 5.098 -4.102 1.00 85.94 105 GLY A N 1
ATOM 777 C CA . GLY A 1 105 ? 13.462 5.814 -3.190 1.00 85.94 105 GLY A CA 1
ATOM 778 C C . GLY A 1 105 ? 11.973 5.635 -3.495 1.00 85.94 105 GLY A C 1
ATOM 779 O O . GLY A 1 105 ? 11.152 5.968 -2.661 1.00 85.94 105 GLY A O 1
ATOM 780 N N . VAL A 1 106 ? 11.608 5.056 -4.640 1.00 91.88 106 VAL A N 1
ATOM 781 C CA . VAL A 1 106 ? 10.210 4.752 -4.966 1.00 91.88 106 VAL A CA 1
ATOM 782 C C . VAL A 1 106 ? 9.798 3.483 -4.222 1.00 91.88 106 VAL A C 1
ATOM 784 O O . VAL A 1 106 ? 10.428 2.450 -4.395 1.00 91.88 106 VAL A O 1
ATOM 787 N N . ILE A 1 107 ? 8.749 3.525 -3.416 1.00 93.00 107 ILE A N 1
ATOM 788 C CA . ILE A 1 107 ? 8.224 2.388 -2.654 1.00 93.00 107 ILE A CA 1
ATOM 789 C C . ILE A 1 107 ? 6.897 1.992 -3.261 1.00 93.00 107 ILE A C 1
ATOM 791 O O . ILE A 1 107 ? 6.058 2.858 -3.406 1.00 93.00 107 ILE A O 1
ATOM 795 N N . THR A 1 108 ? 6.676 0.728 -3.610 1.00 94.00 108 THR A N 1
ATOM 796 C CA . THR A 1 108 ? 5.331 0.199 -3.888 1.00 94.00 108 THR A CA 1
ATOM 797 C C . THR A 1 108 ? 4.826 -0.527 -2.649 1.00 94.00 108 THR A C 1
ATOM 799 O O . THR A 1 108 ? 5.504 -1.446 -2.205 1.00 94.00 108 THR A O 1
ATOM 802 N N . SER A 1 109 ? 3.651 -0.177 -2.128 1.00 93.44 109 SER A N 1
ATOM 803 C CA . SER A 1 109 ? 3.139 -0.726 -0.865 1.00 93.44 109 SER A CA 1
ATOM 804 C C . SER A 1 109 ? 1.763 -1.361 -1.022 1.00 93.44 109 SER A C 1
ATOM 806 O O . SER A 1 109 ? 0.884 -0.788 -1.667 1.00 93.44 109 SER A O 1
ATOM 808 N N . VAL A 1 110 ? 1.562 -2.514 -0.384 1.00 93.38 110 VAL A N 1
ATOM 809 C CA . VAL A 1 110 ? 0.257 -3.141 -0.136 1.00 93.38 110 VAL A CA 1
ATOM 810 C C . VAL A 1 110 ? -0.007 -3.101 1.363 1.00 93.38 110 VAL A C 1
ATOM 812 O O . VAL A 1 110 ? 0.690 -3.782 2.103 1.00 93.38 110 VAL A O 1
ATOM 815 N N . VAL A 1 111 ? -1.008 -2.338 1.809 1.00 92.88 111 VAL A N 1
ATOM 816 C CA . VAL A 1 111 ? -1.229 -2.074 3.245 1.00 92.88 111 VAL A CA 1
ATOM 817 C C . VAL A 1 111 ? -2.623 -2.502 3.686 1.00 92.88 111 VAL A C 1
ATOM 819 O O . VAL A 1 111 ? -3.621 -2.089 3.098 1.00 92.88 111 VAL A O 1
ATOM 822 N N . LEU A 1 112 ? -2.701 -3.308 4.745 1.00 93.00 112 LEU A N 1
ATOM 823 C CA . LEU A 1 112 ? -3.921 -3.639 5.473 1.00 93.00 112 LEU A CA 1
ATOM 824 C C . LEU A 1 112 ? -3.921 -2.910 6.817 1.00 93.00 112 LEU A C 1
ATOM 826 O O . LEU A 1 112 ? -3.253 -3.336 7.760 1.00 93.00 112 LEU A O 1
ATOM 830 N N . GLN A 1 113 ? -4.748 -1.881 6.947 1.00 92.44 113 GLN A N 1
ATOM 831 C CA . GLN A 1 113 ? -4.757 -1.020 8.124 1.00 92.44 113 GLN A CA 1
ATOM 832 C C . GLN A 1 113 ? -6.136 -0.977 8.781 1.00 92.44 113 GLN A C 1
ATOM 834 O O . GLN A 1 113 ? -7.168 -0.870 8.108 1.00 92.44 113 GLN A O 1
ATOM 839 N N . SER A 1 114 ? -6.163 -1.086 10.106 1.00 93.19 114 SER A N 1
ATOM 840 C CA . SER A 1 114 ? -7.370 -0.935 10.900 1.00 93.19 114 SER A CA 1
ATOM 841 C C . SER A 1 114 ? -7.600 0.535 11.321 1.00 93.19 114 SER A C 1
ATOM 843 O O . SER A 1 114 ? -6.724 1.387 11.179 1.00 93.19 114 SER A O 1
ATOM 845 N N . ALA A 1 115 ? -8.770 0.848 11.888 1.00 91.81 115 ALA A N 1
ATOM 846 C CA . ALA A 1 115 ? -9.073 2.194 12.380 1.00 91.81 115 ALA A CA 1
ATOM 847 C C . ALA A 1 115 ? -8.308 2.535 13.668 1.00 91.81 115 ALA A C 1
ATOM 849 O O . ALA A 1 115 ? -8.098 3.712 13.938 1.00 91.81 115 ALA A O 1
ATOM 850 N N . ASP A 1 116 ? -7.883 1.530 14.440 1.00 93.31 116 ASP A N 1
ATOM 851 C CA . ASP A 1 116 ? -6.992 1.693 15.592 1.00 93.31 116 ASP A CA 1
ATOM 852 C C . ASP A 1 116 ? -5.507 1.602 15.228 1.00 93.31 116 ASP A C 1
ATOM 854 O O . ASP A 1 116 ? -4.6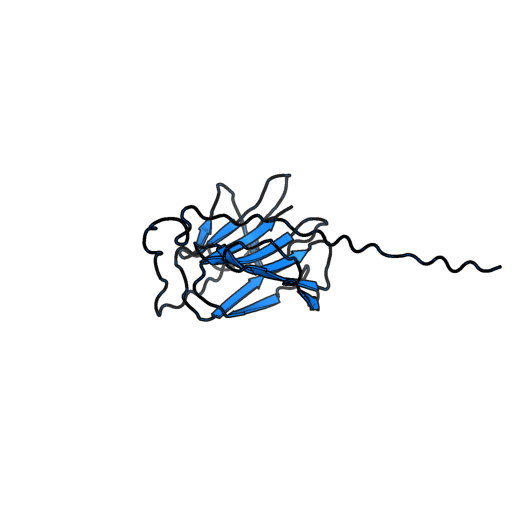89 1.608 16.133 1.00 93.31 116 ASP A O 1
ATOM 858 N N . LEU A 1 117 ? -5.145 1.569 13.937 1.00 92.38 117 LEU A N 1
ATOM 859 C CA . LEU A 1 117 ? -3.759 1.477 13.455 1.00 92.38 117 LEU A CA 1
ATOM 860 C C . LEU A 1 117 ? -3.069 0.129 13.736 1.00 92.38 117 LEU A C 1
ATOM 862 O O . LEU A 1 117 ? -1.843 0.052 13.819 1.00 92.38 117 LEU A O 1
ATOM 866 N N . ASP A 1 118 ? -3.823 -0.963 13.853 1.00 92.50 118 ASP A N 1
ATOM 867 C CA . ASP A 1 118 ? -3.244 -2.260 13.518 1.00 92.50 118 ASP A CA 1
ATOM 868 C C . ASP A 1 118 ? -2.901 -2.236 12.015 1.00 92.50 118 ASP A C 1
ATOM 870 O O . ASP A 1 118 ? -3.759 -1.973 11.173 1.00 92.50 118 ASP A O 1
ATOM 874 N N . GLU A 1 119 ? -1.678 -2.615 11.646 1.00 91.19 119 GLU A N 1
ATOM 875 C CA . GLU A 1 119 ? -1.183 -2.611 10.262 1.00 91.19 119 GLU A CA 1
ATOM 876 C C . GLU A 1 119 ? -0.493 -3.931 9.890 1.00 91.19 119 GLU A C 1
ATOM 878 O O . GLU A 1 119 ? 0.107 -4.577 10.747 1.00 91.19 119 GLU A O 1
ATOM 883 N N . ILE A 1 120 ? -0.647 -4.359 8.639 1.00 90.50 120 ILE A N 1
ATOM 884 C CA . ILE A 1 120 ? 0.181 -5.371 7.974 1.00 90.50 120 ILE A CA 1
ATOM 885 C C . ILE A 1 120 ? 0.497 -4.796 6.603 1.00 90.50 120 ILE A C 1
ATOM 887 O O . ILE A 1 120 ? -0.435 -4.471 5.863 1.00 90.50 120 ILE A O 1
ATOM 891 N N . ASP A 1 121 ? 1.768 -4.720 6.250 1.00 90.44 121 ASP A N 1
ATOM 892 C CA . ASP A 1 121 ? 2.197 -4.132 4.990 1.00 90.44 121 ASP A CA 1
ATOM 893 C C . ASP A 1 121 ? 3.243 -4.994 4.275 1.00 90.44 121 ASP A C 1
ATOM 895 O O . ASP A 1 121 ? 3.932 -5.839 4.858 1.00 90.44 121 ASP A O 1
ATOM 899 N N . LEU A 1 122 ? 3.267 -4.829 2.955 1.00 92.44 122 LEU A N 1
ATOM 900 C CA . LEU A 1 122 ? 4.293 -5.341 2.065 1.00 92.44 122 LEU A CA 1
ATOM 901 C C . LEU A 1 122 ? 4.824 -4.173 1.247 1.00 92.44 122 LEU A C 1
ATOM 903 O O . LEU A 1 122 ? 4.035 -3.488 0.597 1.00 92.44 122 LEU A O 1
ATOM 907 N N . GLU A 1 123 ? 6.138 -3.990 1.230 1.00 93.12 123 GLU A N 1
ATOM 908 C CA . GLU A 1 123 ? 6.801 -2.859 0.593 1.00 93.12 123 GLU A CA 1
ATOM 909 C C . GLU A 1 123 ? 7.913 -3.332 -0.347 1.00 93.12 123 GLU A C 1
ATOM 911 O O . GLU A 1 123 ? 8.868 -4.001 0.053 1.00 93.12 123 GLU A O 1
ATOM 916 N N . TRP A 1 124 ? 7.814 -2.966 -1.622 1.00 94.38 124 TRP A N 1
ATOM 917 C CA . TRP A 1 124 ? 8.882 -3.145 -2.603 1.00 94.38 124 TRP A CA 1
ATOM 918 C C . TRP A 1 124 ? 9.608 -1.829 -2.809 1.00 94.38 124 TRP A C 1
ATOM 920 O O . TRP A 1 124 ? 8.990 -0.824 -3.160 1.00 94.38 124 TRP A O 1
ATOM 930 N N . VAL A 1 125 ? 10.929 -1.851 -2.668 1.00 94.75 125 VAL A N 1
ATOM 931 C CA . VAL A 1 125 ? 11.776 -0.689 -2.939 1.00 94.75 125 VAL A CA 1
ATOM 932 C C . VAL A 1 125 ? 12.191 -0.724 -4.407 1.00 94.75 125 VAL A C 1
ATOM 934 O O . VAL A 1 125 ? 12.815 -1.673 -4.860 1.00 94.75 125 VAL A O 1
ATOM 937 N N . GLY A 1 126 ? 11.921 0.332 -5.165 1.00 93.69 126 GLY A N 1
ATOM 938 C CA . GLY A 1 126 ? 12.193 0.435 -6.601 1.00 93.69 126 GLY A CA 1
ATOM 939 C C . GLY A 1 126 ? 13.678 0.432 -6.981 1.00 93.69 126 GLY A C 1
ATOM 940 O O . GLY A 1 126 ? 14.015 0.375 -8.166 1.00 93.69 126 GLY A O 1
ATOM 941 N N . GLY A 1 127 ? 14.571 0.506 -5.991 1.00 93.19 127 GLY A N 1
ATOM 942 C CA . GLY A 1 127 ? 16.011 0.282 -6.132 1.00 93.19 127 GLY A CA 1
ATOM 943 C C . GLY A 1 127 ? 16.453 -1.165 -5.872 1.00 93.19 127 GLY A C 1
ATOM 944 O O . GLY A 1 127 ? 17.636 -1.457 -6.028 1.00 93.19 127 GLY A O 1
ATOM 945 N N . ASP A 1 128 ? 15.534 -2.050 -5.483 1.00 94.06 128 ASP A N 1
ATOM 946 C CA . ASP A 1 128 ? 15.779 -3.440 -5.103 1.00 94.06 128 ASP A CA 1
ATOM 947 C C . ASP A 1 128 ? 14.887 -4.391 -5.926 1.00 94.06 128 ASP A C 1
ATOM 949 O O . ASP A 1 128 ? 13.679 -4.482 -5.729 1.00 94.06 128 ASP A O 1
ATOM 953 N N . ASP A 1 129 ? 15.495 -5.103 -6.880 1.00 95.25 129 ASP A N 1
ATOM 954 C CA . ASP A 1 129 ? 14.806 -6.069 -7.756 1.00 95.25 129 ASP A CA 1
ATOM 955 C C . ASP A 1 129 ? 14.895 -7.512 -7.225 1.00 95.25 129 ASP A C 1
ATOM 957 O O . ASP A 1 129 ? 14.770 -8.467 -7.998 1.00 95.25 129 ASP A O 1
ATOM 961 N N . TYR A 1 130 ? 15.148 -7.684 -5.925 1.00 95.31 130 TYR A N 1
ATOM 962 C CA . TYR A 1 130 ? 15.354 -8.998 -5.313 1.00 95.31 130 TYR A CA 1
ATOM 963 C C . TYR A 1 130 ? 14.518 -9.236 -4.062 1.00 95.31 130 TYR A C 1
ATOM 965 O O . TYR A 1 130 ? 14.322 -10.395 -3.704 1.00 95.31 130 TYR A O 1
ATOM 973 N N . HIS A 1 131 ? 14.003 -8.190 -3.412 1.00 94.56 131 HIS A N 1
ATOM 974 C CA . HIS A 1 131 ? 13.320 -8.356 -2.134 1.00 94.56 131 HIS A CA 1
ATOM 975 C C . HIS A 1 131 ? 11.977 -7.629 -2.036 1.00 94.56 131 HIS A C 1
ATOM 977 O O . HIS A 1 131 ? 11.690 -6.655 -2.734 1.00 94.56 131 HIS A O 1
ATOM 983 N N . VAL A 1 132 ? 11.158 -8.130 -1.116 1.00 93.75 132 VAL A N 1
ATOM 984 C CA . VAL A 1 132 ? 10.016 -7.434 -0.526 1.00 93.75 132 VAL A CA 1
ATOM 985 C C . VAL A 1 132 ? 10.264 -7.294 0.970 1.00 93.75 132 VAL A C 1
ATOM 987 O O . VAL A 1 132 ? 10.774 -8.216 1.612 1.00 93.75 132 VAL A O 1
ATOM 990 N N . GLN A 1 133 ? 9.901 -6.149 1.529 1.00 93.69 133 GLN A N 1
ATOM 991 C CA . GLN A 1 133 ? 9.861 -5.944 2.968 1.00 93.69 133 GLN A CA 1
ATOM 992 C C . GLN A 1 133 ? 8.449 -6.235 3.468 1.00 93.69 133 GLN A C 1
ATOM 994 O O . GLN A 1 133 ? 7.471 -5.849 2.840 1.00 93.69 133 GLN A O 1
ATOM 999 N N . THR A 1 134 ? 8.332 -6.941 4.581 1.00 91.38 134 THR A N 1
ATOM 1000 C CA . THR A 1 134 ? 7.070 -7.091 5.312 1.00 91.38 134 THR A CA 1
ATOM 1001 C C . THR A 1 134 ? 7.185 -6.346 6.618 1.00 91.38 134 THR A C 1
ATOM 1003 O O . THR A 1 134 ? 8.222 -6.483 7.267 1.00 91.38 134 THR A O 1
ATOM 1006 N N . ASN A 1 135 ? 6.132 -5.681 7.065 1.00 91.62 135 ASN A N 1
ATOM 1007 C CA . ASN A 1 135 ? 6.076 -5.115 8.404 1.00 91.62 135 ASN A CA 1
ATOM 1008 C C . ASN A 1 135 ? 4.673 -5.276 9.003 1.00 91.62 135 ASN A C 1
ATOM 1010 O O . ASN A 1 135 ? 3.716 -5.704 8.345 1.00 91.62 135 ASN A O 1
ATOM 1014 N N . TYR A 1 136 ? 4.567 -5.020 10.305 1.00 90.62 136 TYR A N 1
ATOM 1015 C CA . TYR A 1 136 ? 3.281 -4.957 10.978 1.00 90.62 136 TYR A CA 1
ATOM 1016 C C . TYR A 1 136 ? 3.326 -3.997 12.163 1.00 90.62 136 TYR A C 1
ATOM 1018 O O . TYR A 1 136 ? 4.312 -3.918 12.899 1.00 90.62 136 TYR A O 1
ATOM 1026 N N . PHE A 1 137 ? 2.203 -3.329 12.409 1.00 89.88 137 PHE A N 1
ATOM 1027 C CA . PHE A 1 137 ? 2.002 -2.497 13.588 1.00 89.88 137 PHE A CA 1
ATOM 1028 C C . PHE A 1 137 ? 0.790 -2.987 14.375 1.00 89.88 137 PHE A C 1
ATOM 1030 O O . PHE A 1 137 ? -0.189 -3.484 13.819 1.00 89.88 137 PHE A O 1
ATOM 1037 N N . GLY A 1 138 ? 0.878 -2.897 15.698 1.00 91.50 138 GLY A N 1
ATOM 1038 C CA . GLY A 1 138 ? -0.252 -3.109 16.591 1.00 91.50 138 GLY A CA 1
ATOM 1039 C C . GLY A 1 138 ? -0.619 -1.768 17.191 1.00 91.50 138 GLY A C 1
ATOM 1040 O O . GLY A 1 138 ? 0.209 -1.171 17.873 1.00 91.50 138 GLY A O 1
ATOM 1041 N N . LYS A 1 139 ? -1.830 -1.286 16.937 1.00 92.19 139 LYS A N 1
ATOM 1042 C CA . LYS A 1 139 ? -2.367 -0.044 17.507 1.00 92.19 139 LYS A CA 1
ATOM 1043 C C . LYS A 1 139 ? -1.488 1.193 17.305 1.00 92.19 139 LYS A C 1
ATOM 1045 O O . LYS A 1 139 ? -1.383 2.036 18.194 1.00 92.19 139 LYS A O 1
ATOM 1050 N N . GLY A 1 140 ? -0.789 1.259 16.172 1.00 88.75 140 GLY A N 1
ATOM 1051 C CA . GLY A 1 140 ? 0.134 2.347 15.851 1.00 88.75 140 GLY A CA 1
ATOM 1052 C C . GLY A 1 140 ? 1.352 2.425 16.774 1.00 88.75 140 GLY A C 1
ATOM 1053 O O . GLY A 1 140 ? 2.008 3.462 16.830 1.00 88.75 140 GLY A O 1
ATOM 1054 N N . ASP A 1 141 ? 1.660 1.363 17.522 1.00 89.62 141 ASP A N 1
ATOM 1055 C CA . ASP A 1 141 ? 2.831 1.319 18.391 1.00 89.62 141 ASP A CA 1
ATOM 1056 C C . ASP A 1 141 ? 4.109 1.354 17.546 1.00 89.62 141 ASP A C 1
ATOM 1058 O O . ASP A 1 141 ? 4.388 0.424 16.800 1.00 89.62 141 ASP A O 1
ATOM 1062 N N . THR A 1 142 ? 4.902 2.415 17.651 1.00 87.94 142 THR A N 1
ATOM 1063 C CA . THR A 1 142 ? 6.191 2.581 16.957 1.00 87.94 142 THR A CA 1
ATOM 1064 C C . THR A 1 142 ? 7.380 2.533 17.919 1.00 87.94 142 THR A C 1
ATOM 1066 O O . THR A 1 142 ? 8.472 2.994 17.590 1.00 87.94 142 THR A O 1
ATOM 1069 N N . SER A 1 143 ? 7.192 1.971 19.118 1.00 88.12 143 SER A N 1
ATOM 1070 C CA . SER A 1 143 ? 8.235 1.901 20.149 1.00 88.12 143 SER A CA 1
ATOM 1071 C C . SER A 1 143 ? 9.423 1.010 19.766 1.00 88.12 143 SER A C 1
ATOM 1073 O O . SER A 1 143 ? 10.522 1.210 20.288 1.00 88.12 143 SER A O 1
ATOM 1075 N N . SER A 1 144 ? 9.228 0.070 18.835 1.00 85.25 144 SER A N 1
ATOM 1076 C CA . SER A 1 144 ? 10.262 -0.820 18.298 1.00 85.25 144 SER A CA 1
ATOM 1077 C C . SER A 1 144 ? 10.239 -0.905 16.766 1.00 85.25 144 SER A C 1
ATOM 1079 O O . SER A 1 144 ? 9.265 -0.539 16.104 1.00 85.25 144 SER A O 1
ATOM 1081 N N . TRP A 1 145 ? 11.324 -1.441 16.200 1.00 82.94 145 TRP A N 1
ATOM 1082 C CA . TRP A 1 145 ? 11.525 -1.627 14.754 1.00 82.94 145 TRP A CA 1
ATOM 1083 C C . TRP A 1 145 ? 11.960 -3.060 14.402 1.00 82.94 145 TRP A C 1
ATOM 1085 O O . TRP A 1 145 ? 12.617 -3.298 13.396 1.00 82.94 145 TRP A O 1
ATOM 1095 N N . ASP A 1 146 ? 11.604 -4.025 15.246 1.00 82.69 146 ASP A N 1
ATOM 1096 C CA . ASP A 1 146 ? 11.972 -5.447 15.155 1.00 82.69 146 ASP A CA 1
ATOM 1097 C C . ASP A 1 146 ? 10.906 -6.324 14.471 1.00 82.69 146 ASP A C 1
ATOM 1099 O O . ASP A 1 146 ? 10.997 -7.549 14.474 1.00 82.69 146 ASP A O 1
ATOM 1103 N N . ARG A 1 147 ? 9.890 -5.687 13.887 1.00 81.50 147 ARG A N 1
ATOM 1104 C CA . ARG A 1 147 ? 8.697 -6.323 13.301 1.00 81.50 147 ARG A CA 1
ATOM 1105 C C . ARG A 1 147 ? 8.806 -6.541 11.796 1.00 81.50 147 ARG A C 1
ATOM 1107 O O . ARG A 1 147 ? 8.023 -7.296 11.221 1.00 81.50 147 ARG A O 1
ATOM 1114 N N . GLY A 1 148 ? 9.788 -5.878 11.189 1.00 86.88 148 GLY A N 1
ATOM 1115 C CA . GLY A 1 148 ? 10.083 -5.966 9.775 1.00 86.88 148 GLY A CA 1
ATOM 1116 C C . GLY A 1 148 ? 10.802 -7.263 9.404 1.00 86.88 148 GLY A C 1
ATOM 1117 O O . GLY A 1 148 ? 11.553 -7.833 10.195 1.00 86.88 148 GLY A O 1
ATOM 1118 N N . GLY A 1 149 ? 10.615 -7.705 8.166 1.00 90.25 149 GLY A N 1
ATOM 1119 C CA . GLY A 1 149 ? 11.344 -8.815 7.563 1.00 90.25 149 GLY A CA 1
ATOM 1120 C C . GLY A 1 149 ? 11.642 -8.526 6.099 1.00 90.25 149 GLY A C 1
ATOM 1121 O O . GLY A 1 149 ? 10.864 -7.851 5.437 1.00 90.25 149 GLY A O 1
ATOM 1122 N N . ILE A 1 150 ? 12.765 -9.035 5.599 1.00 92.94 150 ILE A N 1
ATOM 1123 C CA . ILE A 1 150 ? 13.144 -8.953 4.186 1.00 92.94 150 ILE A CA 1
ATOM 1124 C C . ILE A 1 150 ? 13.036 -10.358 3.607 1.00 92.94 150 ILE A C 1
ATOM 1126 O O . ILE A 1 150 ? 13.568 -11.304 4.190 1.00 92.94 150 ILE A O 1
ATOM 1130 N N . HIS A 1 151 ? 12.349 -10.490 2.475 1.00 91.81 151 HIS A N 1
ATOM 1131 C CA . HIS A 1 151 ? 12.085 -11.779 1.839 1.00 91.81 151 HIS A CA 1
ATOM 1132 C C . HIS A 1 151 ? 12.475 -11.743 0.369 1.00 91.81 151 HIS A C 1
ATOM 1134 O O . HIS A 1 151 ? 12.133 -10.794 -0.338 1.00 91.81 151 HIS A O 1
ATOM 1140 N N . ASP A 1 152 ? 13.142 -12.800 -0.089 1.00 94.19 152 ASP A N 1
ATOM 1141 C CA . ASP A 1 152 ? 13.535 -12.956 -1.488 1.00 94.19 152 ASP A CA 1
ATOM 1142 C C . ASP A 1 152 ? 12.303 -13.099 -2.393 1.00 94.19 152 ASP A C 1
ATOM 1144 O O . ASP A 1 152 ? 11.406 -13.913 -2.151 1.00 94.19 152 ASP A O 1
ATOM 1148 N N . VAL A 1 153 ? 12.283 -12.339 -3.485 1.00 91.12 153 VAL A N 1
ATOM 1149 C CA . VAL A 1 153 ? 11.279 -12.409 -4.550 1.00 91.12 153 VAL A CA 1
ATOM 1150 C C . VAL A 1 153 ? 11.956 -12.292 -5.912 1.00 91.12 153 VAL A C 1
ATOM 1152 O O . VAL A 1 153 ? 12.967 -11.620 -6.089 1.00 91.12 153 VAL A O 1
ATOM 1155 N N . TYR A 1 154 ? 11.394 -12.958 -6.918 1.00 90.81 154 TYR A N 1
ATOM 1156 C CA . TYR A 1 154 ? 11.980 -12.960 -8.254 1.00 90.81 154 TYR A CA 1
ATOM 1157 C C . TYR A 1 154 ? 11.560 -11.720 -9.052 1.00 90.81 154 TYR A C 1
ATOM 1159 O O . TYR A 1 154 ? 10.401 -11.609 -9.445 1.00 90.81 154 TYR A O 1
ATOM 1167 N N . SER A 1 155 ? 12.508 -10.817 -9.321 1.00 91.62 155 SER A N 1
ATOM 1168 C CA . SER A 1 155 ? 12.361 -9.670 -10.233 1.00 91.62 155 SER A CA 1
ATOM 1169 C C . SER A 1 155 ? 11.034 -8.891 -10.091 1.00 91.62 155 SER A C 1
ATOM 1171 O O . SER A 1 155 ? 10.293 -8.750 -11.081 1.00 91.62 155 SER A O 1
ATOM 1173 N N . PRO A 1 156 ? 10.689 -8.394 -8.884 1.00 90.12 156 PRO A N 1
ATOM 1174 C CA . PRO A 1 156 ? 9.419 -7.725 -8.609 1.00 90.12 156 PRO A CA 1
ATOM 1175 C C . PRO A 1 156 ? 9.237 -6.417 -9.392 1.00 90.12 156 PRO A C 1
ATOM 1177 O O . PRO A 1 156 ? 8.103 -5.987 -9.601 1.00 90.12 156 PRO A O 1
ATOM 1180 N N . LEU A 1 157 ? 10.319 -5.789 -9.876 1.00 91.50 157 LEU A N 1
ATOM 1181 C CA . LEU A 1 157 ? 10.241 -4.560 -10.676 1.00 91.50 157 LEU A CA 1
ATOM 1182 C C . LEU A 1 157 ? 9.923 -4.843 -12.151 1.00 91.50 157 LEU A C 1
ATOM 1184 O O . LEU A 1 157 ? 9.586 -3.936 -12.917 1.00 91.50 157 LEU A O 1
ATOM 1188 N N . ARG A 1 158 ? 10.044 -6.103 -12.587 1.00 89.25 158 ARG A N 1
ATOM 1189 C CA . ARG A 1 158 ? 9.895 -6.519 -13.995 1.00 89.25 158 ARG A CA 1
ATOM 1190 C C . ARG A 1 158 ? 8.745 -7.484 -14.222 1.00 89.25 158 ARG A C 1
ATOM 1192 O O . ARG A 1 158 ? 8.231 -7.536 -15.337 1.00 89.25 158 ARG A O 1
ATOM 1199 N N . THR A 1 159 ? 8.354 -8.226 -13.193 1.00 84.12 159 THR A N 1
ATOM 1200 C CA . THR A 1 159 ? 7.321 -9.259 -13.261 1.00 84.12 159 THR A CA 1
ATOM 1201 C C . THR A 1 159 ? 6.227 -8.995 -12.237 1.00 84.12 159 THR A C 1
ATOM 1203 O O . THR A 1 159 ? 6.476 -8.413 -11.185 1.00 84.12 159 THR A O 1
ATOM 1206 N N . SER A 1 160 ? 4.998 -9.394 -12.563 1.00 80.69 160 SER A N 1
ATOM 1207 C CA . SER A 1 160 ? 3.892 -9.332 -11.612 1.00 80.69 160 SER A CA 1
ATOM 1208 C C . SER A 1 160 ? 3.997 -10.488 -10.621 1.00 80.69 160 SER A C 1
ATOM 1210 O O . SER A 1 160 ? 4.072 -11.647 -11.029 1.00 80.69 160 SER A O 1
ATOM 1212 N N . THR A 1 161 ? 3.959 -10.183 -9.329 1.00 71.44 161 THR A N 1
ATOM 1213 C CA . THR A 1 161 ? 3.966 -11.163 -8.239 1.00 71.44 161 THR A CA 1
ATOM 1214 C C . THR A 1 161 ? 2.616 -11.153 -7.522 1.00 71.44 161 THR A C 1
ATOM 1216 O O . THR A 1 161 ? 1.980 -10.109 -7.381 1.00 71.44 161 THR A O 1
ATOM 1219 N N . SER A 1 162 ? 2.136 -12.332 -7.113 1.00 69.75 162 SER A N 1
ATOM 1220 C CA . SER A 1 162 ? 0.943 -12.461 -6.269 1.00 69.75 162 SER A CA 1
ATOM 1221 C C . SER A 1 162 ? 1.340 -12.445 -4.798 1.00 69.75 162 SER A C 1
ATOM 1223 O O . SER A 1 162 ? 2.183 -13.246 -4.389 1.00 69.75 162 SER A O 1
ATOM 1225 N N . THR A 1 163 ? 0.707 -11.599 -3.998 1.00 61.03 163 THR A N 1
ATOM 1226 C CA . THR A 1 163 ? 0.998 -11.452 -2.572 1.00 61.03 163 THR A CA 1
ATOM 1227 C C . THR A 1 163 ? -0.035 -12.219 -1.746 1.00 61.03 163 THR A C 1
ATOM 1229 O O . THR A 1 163 ? -1.230 -11.963 -1.879 1.00 61.03 163 THR A O 1
ATOM 1232 N N . PRO A 1 164 ? 0.364 -13.183 -0.902 1.00 52.84 164 PRO A N 1
ATOM 1233 C CA . PRO A 1 164 ? -0.552 -13.777 0.061 1.00 52.84 164 PRO A CA 1
ATOM 1234 C C . PRO A 1 164 ? -0.589 -12.923 1.335 1.00 52.84 164 PRO A C 1
ATOM 1236 O O . PRO A 1 164 ? 0.436 -12.737 1.984 1.00 52.84 164 PRO A O 1
ATOM 1239 N N . SER A 1 165 ? -1.768 -12.447 1.747 1.00 54.53 165 SER A N 1
ATOM 1240 C CA . SER A 1 165 ? -1.960 -11.887 3.094 1.00 54.53 165 SER A CA 1
ATOM 1241 C C . SER A 1 165 ? -3.218 -12.441 3.774 1.00 54.53 165 SER A C 1
ATOM 1243 O O . SER A 1 165 ? -4.268 -12.619 3.150 1.00 54.53 165 SER A O 1
ATOM 1245 N N . SER A 1 166 ? -3.108 -12.740 5.072 1.00 50.59 166 SER A N 1
ATOM 1246 C CA . SER A 1 166 ? -4.209 -13.175 5.943 1.00 50.59 166 SER A CA 1
ATOM 1247 C C . SER A 1 166 ? -4.104 -12.478 7.300 1.00 50.59 166 SER A C 1
ATOM 1249 O O . SER A 1 166 ? -3.018 -12.461 7.872 1.00 50.59 166 SER A O 1
ATOM 1251 N N . GLY A 1 167 ? -5.194 -11.927 7.846 1.00 49.19 167 GLY A N 1
ATOM 1252 C CA . GLY A 1 167 ? -5.127 -11.201 9.125 1.00 49.19 167 GLY A CA 1
ATOM 1253 C C . GLY A 1 167 ? -6.459 -10.610 9.627 1.00 49.19 167 GLY A C 1
ATOM 1254 O O . GLY A 1 167 ? -7.436 -10.699 8.895 1.00 49.19 167 GLY A O 1
ATOM 1255 N N . PRO A 1 168 ? -6.500 -10.038 10.859 1.00 38.59 168 PRO A N 1
ATOM 1256 C CA . PRO A 1 168 ? -7.681 -9.489 11.584 1.00 38.59 168 PRO A CA 1
ATOM 1257 C C . PRO A 1 168 ? -8.308 -8.242 10.897 1.00 38.59 168 PRO A C 1
ATOM 1259 O O . PRO A 1 168 ? -7.951 -7.988 9.748 1.00 38.59 168 PRO A O 1
ATOM 1262 N N . PRO A 1 169 ? -9.294 -7.499 11.466 1.00 45.59 169 PRO A N 1
ATOM 1263 C CA . PRO A 1 169 ? -10.138 -6.619 10.676 1.00 45.59 169 PRO A CA 1
ATOM 1264 C C . PRO A 1 169 ? -9.416 -5.384 10.192 1.00 45.59 169 PRO A C 1
ATOM 1266 O O . PRO A 1 169 ? -8.971 -4.564 10.989 1.00 45.59 169 PRO A O 1
ATOM 1269 N N . ARG A 1 170 ? -9.307 -5.255 8.876 1.00 60.16 170 ARG A N 1
ATOM 1270 C CA . ARG A 1 170 ? -8.480 -4.252 8.219 1.00 60.16 170 ARG A CA 1
ATOM 1271 C C . ARG A 1 170 ? -9.160 -3.797 6.934 1.00 60.16 170 ARG A C 1
ATOM 1273 O O . ARG A 1 170 ? -9.929 -4.530 6.312 1.00 60.16 170 ARG A O 1
ATOM 1280 N N . ARG A 1 171 ? -8.882 -2.569 6.532 1.00 51.97 171 ARG A N 1
ATOM 1281 C CA . ARG A 1 171 ? -9.148 -2.053 5.192 1.00 51.97 171 ARG A CA 1
ATOM 1282 C C . ARG A 1 171 ? -7.866 -2.234 4.383 1.00 51.97 171 ARG A C 1
ATOM 1284 O O . ARG A 1 171 ? -6.798 -1.956 4.915 1.00 51.97 171 ARG A O 1
ATOM 1291 N N . LEU A 1 172 ? -7.941 -2.665 3.119 1.00 57.88 172 LEU A N 1
ATOM 1292 C CA . LEU A 1 172 ? -6.786 -2.498 2.227 1.00 57.88 172 LEU A CA 1
ATOM 1293 C C . LEU A 1 172 ? -6.670 -0.996 1.943 1.00 57.88 172 LEU A C 1
ATOM 1295 O O . LEU A 1 172 ? -7.534 -0.446 1.250 1.00 57.88 172 LEU A 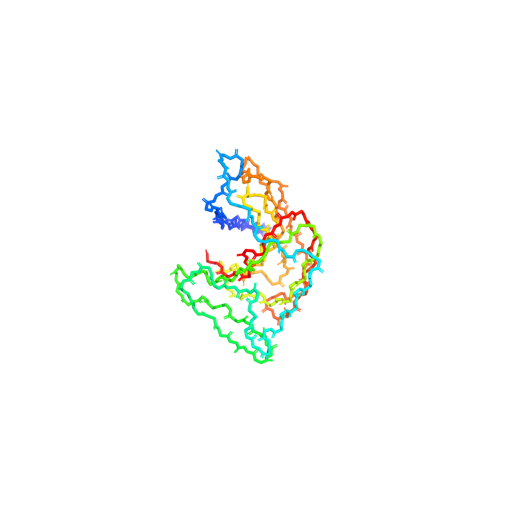O 1
ATOM 1299 N N . THR A 1 173 ? -5.701 -0.339 2.577 1.00 47.62 173 THR A N 1
ATOM 1300 C CA . THR A 1 173 ? -5.489 1.114 2.579 1.00 47.62 173 THR A CA 1
ATOM 1301 C C . THR A 1 173 ? -4.490 1.588 1.535 1.00 47.62 173 THR A C 1
ATOM 1303 O O . THR A 1 173 ? -4.430 2.789 1.291 1.00 47.62 173 THR A O 1
ATOM 1306 N N . GLY A 1 174 ? -3.797 0.685 0.842 1.00 47.62 174 GLY A N 1
ATOM 1307 C CA . GLY A 1 174 ? -2.991 1.074 -0.307 1.00 47.62 174 GLY A CA 1
ATOM 1308 C C . GLY A 1 174 ? -2.626 -0.102 -1.193 1.00 47.62 174 GLY A C 1
ATOM 1309 O O . GLY A 1 174 ? -2.202 -1.133 -0.688 1.00 47.62 174 GLY A O 1
ATOM 1310 N N . LEU A 1 175 ? -2.803 0.069 -2.504 1.00 50.72 175 LEU A N 1
ATOM 1311 C CA . LEU A 1 175 ? -1.717 -0.160 -3.452 1.00 50.72 175 LEU A CA 1
ATOM 1312 C C . LEU A 1 175 ? -1.175 1.247 -3.726 1.00 50.72 175 LEU A C 1
ATOM 1314 O O . LEU A 1 175 ? -1.846 2.029 -4.400 1.00 50.72 175 LEU A O 1
ATOM 1318 N N . SER A 1 176 ? -0.084 1.624 -3.068 1.00 45.50 176 SER A N 1
ATOM 1319 C CA . SER A 1 176 ? 0.468 2.980 -3.154 1.00 45.50 176 SER A CA 1
ATOM 1320 C C . SER A 1 176 ? 1.863 2.936 -3.733 1.00 45.50 176 SER A C 1
ATOM 1322 O O . SER A 1 176 ? 2.556 1.931 -3.588 1.00 45.50 176 SER A O 1
ATOM 1324 N N . THR A 1 177 ? 2.266 4.013 -4.400 1.00 40.78 177 THR A N 1
ATOM 1325 C CA . THR A 1 177 ? 3.680 4.270 -4.619 1.00 40.78 177 THR A CA 1
ATOM 1326 C C . THR A 1 177 ? 4.066 5.540 -3.860 1.00 40.78 177 THR A C 1
ATOM 1328 O O . THR A 1 177 ? 3.443 6.573 -4.098 1.00 40.78 177 THR A O 1
ATOM 1331 N N . THR A 1 178 ? 5.057 5.500 -2.967 1.00 38.06 178 THR A N 1
ATOM 1332 C CA . THR A 1 178 ? 5.561 6.680 -2.229 1.00 38.06 178 THR A CA 1
ATOM 1333 C C . THR A 1 178 ? 7.037 6.941 -2.538 1.00 38.06 178 THR A C 1
ATOM 1335 O O . THR A 1 178 ? 7.750 6.025 -2.930 1.00 38.06 178 THR A O 1
ATOM 1338 N N . LEU A 1 179 ? 7.483 8.197 -2.429 1.00 27.02 179 LEU A N 1
ATOM 1339 C CA . LEU A 1 179 ? 8.897 8.608 -2.499 1.00 27.02 179 LEU A CA 1
ATOM 1340 C C . LEU A 1 179 ? 9.496 8.757 -1.099 1.00 27.02 179 LEU A C 1
ATOM 1342 O O . LEU A 1 179 ? 8.712 9.104 -0.187 1.00 27.02 179 LEU A O 1
#

Sequence (179 aa):
MLSKSLFAALALVASASAQTYTDCDPTKKDCPAAPALGNKKISCDYTKGDCSDFTKTYDFDYSLSADKGAKFRIDTLGQAPTIASSKWIFFGRIDVVCQAAPGVGVITSVVLQSADLDEIDLEWVGGDDYHVQTNYFGKGDTSSWDRGGIHDVYSPLRTSTSTPSSGPPRRLTGLSTTL

Radius of gyration: 17.77 Å; chains: 1; bounding box: 71×29×43 Å